Protein AF-A0A654U7S0-F1 (afdb_monomer_lite)

Secondary structure (DSSP, 8-state):
-B--S-HHHHHHHHHHHHGGGGG-HHHHHHHHHTT--TTTTSTT--HHHHHHH--BSSHHHHHHHHHHHHHTT-S-------S-GGGHHHHHHHHHTTTT--

pLDDT: mean 96.37, std 3.31, range [69.75, 98.5]

Foldseek 3Di:
DEEDADLVVQLVLLLVVCVVVLVPPVSLVVVVVVPDDPVQSHPSHDSVVSVVPGQYYFLLSSLVVQVVVVVVPDPDDDDDYRDPPVCVVVVVVRNCVNVVND

Structure (mmCIF, N/CA/C/O backbone):
data_AF-A0A654U7S0-F1
#
_entry.id   AF-A0A654U7S0-F1
#
loop_
_atom_site.group_PDB
_atom_site.id
_atom_site.type_symbol
_atom_site.label_atom_id
_atom_site.label_alt_id
_atom_site.label_comp_id
_atom_site.label_asym_id
_atom_site.label_entity_id
_atom_site.label_seq_id
_atom_site.pdbx_PDB_ins_code
_atom_site.Cartn_x
_atom_site.Cartn_y
_atom_site.Cartn_z
_atom_site.occupancy
_atom_site.B_iso_or_equiv
_atom_site.auth_seq_id
_atom_site.auth_comp_id
_atom_site.auth_asym_id
_atom_site.auth_atom_id
_atom_site.pdbx_PDB_model_num
ATOM 1 N N . MET A 1 1 ? -0.016 0.929 3.794 1.00 95.56 1 MET A N 1
ATOM 2 C CA . MET A 1 1 ? -1.247 1.626 3.385 1.00 95.56 1 MET A CA 1
ATOM 3 C C . MET A 1 1 ? -1.034 3.131 3.377 1.00 95.56 1 MET A C 1
ATOM 5 O O . MET A 1 1 ? -0.207 3.599 4.152 1.00 95.56 1 MET A O 1
ATOM 9 N N . VAL A 1 2 ? -1.787 3.866 2.553 1.00 97.44 2 VAL A N 1
ATOM 10 C CA . VAL A 1 2 ? -1.837 5.341 2.534 1.00 97.44 2 VAL A CA 1
ATOM 11 C C . VAL A 1 2 ? -3.303 5.781 2.597 1.00 97.44 2 VAL A C 1
ATOM 13 O O . VAL A 1 2 ? -4.079 5.441 1.706 1.00 97.44 2 VAL A O 1
ATOM 16 N N . LEU A 1 3 ? -3.702 6.534 3.625 1.00 96.81 3 LEU A N 1
ATOM 17 C CA . LEU A 1 3 ? -5.089 6.990 3.771 1.00 96.81 3 LEU A CA 1
ATOM 18 C C . LEU A 1 3 ? -5.346 8.231 2.901 1.00 96.81 3 LEU A C 1
ATOM 20 O O . LEU A 1 3 ? -5.241 9.369 3.348 1.00 96.81 3 LEU A O 1
ATOM 24 N N . THR A 1 4 ? -5.622 8.008 1.619 1.00 96.94 4 THR A N 1
ATOM 25 C CA . THR A 1 4 ? -5.934 9.064 0.651 1.00 96.94 4 THR A CA 1
ATOM 26 C C . THR A 1 4 ? -6.698 8.499 -0.542 1.00 96.94 4 THR A C 1
ATOM 28 O O . THR A 1 4 ? -6.415 7.392 -0.993 1.00 96.94 4 THR A O 1
ATOM 31 N N . THR A 1 5 ? -7.652 9.261 -1.077 1.00 97.81 5 THR A N 1
ATOM 32 C CA . THR A 1 5 ? -8.357 8.937 -2.329 1.00 97.81 5 THR A CA 1
ATOM 33 C C . THR A 1 5 ? -7.647 9.481 -3.574 1.00 97.81 5 THR A C 1
ATOM 35 O O . THR A 1 5 ? -8.039 9.153 -4.691 1.00 97.81 5 THR A O 1
ATOM 38 N N . ASP A 1 6 ? -6.586 10.276 -3.402 1.00 98.12 6 ASP A N 1
ATOM 39 C CA . ASP A 1 6 ? -5.736 10.754 -4.492 1.00 98.12 6 ASP A CA 1
ATOM 40 C C . ASP A 1 6 ? -4.705 9.676 -4.866 1.00 98.12 6 ASP A C 1
ATOM 42 O O . ASP A 1 6 ? -3.718 9.447 -4.160 1.00 98.12 6 ASP A O 1
ATOM 46 N N . SER A 1 7 ? -4.934 9.014 -6.002 1.00 98.00 7 SER A N 1
ATOM 47 C CA . SER A 1 7 ? -4.045 7.964 -6.512 1.00 98.00 7 SER A CA 1
ATOM 48 C C . SER A 1 7 ? -2.640 8.476 -6.840 1.00 98.00 7 SER A C 1
ATOM 50 O O . SER A 1 7 ? -1.665 7.760 -6.608 1.00 98.00 7 SER A O 1
ATOM 52 N N . ALA A 1 8 ? -2.489 9.714 -7.319 1.00 98.25 8 ALA A N 1
ATOM 53 C CA . ALA A 1 8 ? -1.180 10.280 -7.632 1.00 98.25 8 ALA A CA 1
ATOM 54 C C . ALA A 1 8 ? -0.369 10.507 -6.350 1.00 98.25 8 ALA A C 1
ATOM 56 O O . ALA A 1 8 ? 0.811 10.137 -6.279 1.00 98.25 8 ALA A O 1
ATOM 57 N N . ARG A 1 9 ? -1.013 11.031 -5.300 1.00 97.88 9 ARG A N 1
ATOM 58 C CA . ARG A 1 9 ? -0.404 11.151 -3.969 1.00 97.88 9 ARG A CA 1
ATOM 59 C C . ARG A 1 9 ? -0.044 9.784 -3.392 1.00 97.88 9 ARG A C 1
ATOM 61 O O . ARG A 1 9 ? 1.093 9.596 -2.958 1.00 97.88 9 ARG A O 1
ATOM 68 N N . ALA A 1 10 ? -0.969 8.824 -3.417 1.00 98.12 10 ALA A N 1
ATOM 69 C CA . ALA A 1 10 ? -0.730 7.479 -2.898 1.00 98.12 10 ALA A CA 1
ATOM 70 C C . ALA A 1 10 ? 0.459 6.804 -3.585 1.00 98.12 10 ALA A C 1
ATOM 72 O O . ALA A 1 10 ? 1.333 6.252 -2.917 1.00 98.12 10 ALA A O 1
ATOM 73 N N . ARG A 1 11 ? 0.536 6.903 -4.915 1.00 98.38 11 ARG A N 1
ATOM 74 C CA . ARG A 1 11 ? 1.633 6.326 -5.690 1.00 98.38 11 ARG A CA 1
ATOM 75 C C . ARG A 1 11 ? 2.960 7.034 -5.443 1.00 98.38 11 ARG A C 1
ATOM 77 O O . ARG A 1 11 ? 3.997 6.379 -5.446 1.00 98.38 11 ARG A O 1
ATOM 84 N N . THR A 1 12 ? 2.947 8.342 -5.197 1.00 98.12 12 THR A N 1
ATOM 85 C CA . THR A 1 12 ? 4.156 9.096 -4.829 1.00 98.12 12 THR A CA 1
ATOM 86 C C . THR A 1 12 ? 4.727 8.591 -3.503 1.00 98.12 12 THR A C 1
ATOM 88 O O . THR A 1 12 ? 5.892 8.199 -3.450 1.00 98.12 12 THR A O 1
ATOM 91 N N . VAL A 1 13 ? 3.891 8.500 -2.463 1.00 97.81 13 VAL A N 1
ATOM 92 C CA . VAL A 1 13 ? 4.276 7.956 -1.146 1.00 97.81 13 VAL A CA 1
ATOM 93 C C . VAL A 1 13 ? 4.697 6.487 -1.257 1.00 97.81 13 VAL A C 1
ATOM 95 O O . VAL A 1 13 ? 5.720 6.078 -0.711 1.00 97.81 13 VAL A O 1
ATOM 98 N N . GLY A 1 14 ? 3.943 5.691 -2.017 1.00 97.56 14 GLY A N 1
ATOM 99 C CA . GLY A 1 14 ? 4.247 4.287 -2.271 1.00 97.56 14 GLY A CA 1
ATOM 100 C C . GLY A 1 14 ? 5.618 4.092 -2.916 1.00 97.56 14 GLY A C 1
ATOM 101 O O . GLY A 1 14 ? 6.395 3.264 -2.455 1.00 97.56 14 GLY A O 1
ATOM 102 N N . ARG A 1 15 ? 5.968 4.890 -3.931 1.00 97.69 15 ARG A N 1
ATOM 103 C CA . ARG A 1 15 ? 7.291 4.827 -4.571 1.00 97.69 15 ARG A CA 1
ATOM 104 C C . ARG A 1 15 ? 8.423 5.222 -3.640 1.00 97.69 15 ARG A C 1
ATOM 106 O O . ARG A 1 15 ? 9.459 4.569 -3.672 1.00 97.69 15 ARG A O 1
ATOM 113 N N . GLN A 1 16 ? 8.226 6.238 -2.802 1.00 96.94 16 GLN A N 1
ATOM 114 C CA . GLN A 1 16 ? 9.217 6.613 -1.790 1.00 96.94 16 GLN A CA 1
ATOM 115 C C . GLN A 1 16 ? 9.486 5.449 -0.829 1.00 96.94 16 GLN A C 1
ATOM 117 O O . GLN A 1 16 ? 10.642 5.116 -0.582 1.00 96.94 16 GLN A O 1
ATOM 122 N N . ALA A 1 17 ? 8.434 4.773 -0.357 1.00 96.06 17 ALA A N 1
ATOM 123 C CA . ALA A 1 17 ? 8.573 3.590 0.489 1.00 96.06 17 ALA A CA 1
ATOM 124 C C . ALA A 1 17 ? 9.217 2.403 -0.253 1.00 96.06 17 ALA A C 1
ATOM 126 O O . ALA A 1 17 ? 9.985 1.642 0.336 1.00 96.06 17 ALA A O 1
ATOM 127 N N . LEU A 1 18 ? 8.924 2.242 -1.548 1.00 96.94 18 LEU A N 1
ATOM 128 C CA . LEU A 1 18 ? 9.451 1.148 -2.363 1.00 96.94 18 LEU A CA 1
ATO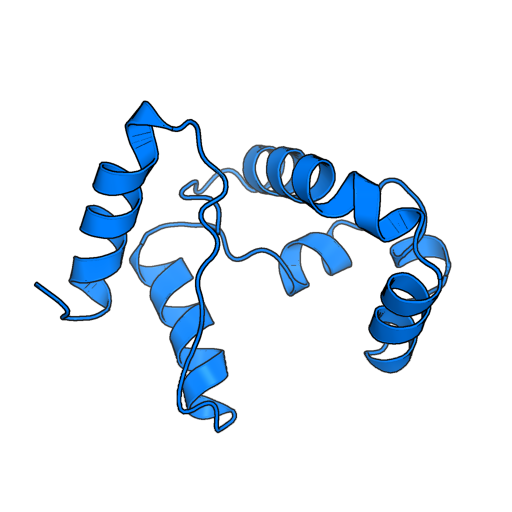M 129 C C . LEU A 1 18 ? 10.898 1.364 -2.839 1.00 96.94 18 LEU A C 1
ATOM 131 O O . LEU A 1 18 ? 11.551 0.401 -3.245 1.00 96.94 18 LEU A O 1
ATOM 135 N N . ASP A 1 19 ? 11.413 2.594 -2.772 1.00 96.62 19 ASP A N 1
ATOM 136 C CA . ASP A 1 19 ? 12.660 3.006 -3.421 1.00 96.62 19 ASP A CA 1
ATOM 137 C C . ASP A 1 19 ? 13.855 2.103 -3.073 1.00 96.62 19 ASP A C 1
ATOM 139 O O . ASP A 1 19 ? 14.574 1.620 -3.958 1.00 96.62 19 ASP A O 1
ATOM 143 N N . MET A 1 20 ? 14.030 1.794 -1.784 1.00 95.69 20 MET A N 1
ATOM 144 C CA . MET A 1 20 ? 15.116 0.925 -1.318 1.00 95.69 20 MET A CA 1
ATOM 145 C C . MET A 1 20 ? 15.045 -0.484 -1.921 1.00 95.69 20 MET A C 1
ATOM 147 O O . MET A 1 20 ? 16.077 -1.067 -2.260 1.00 95.69 20 MET A O 1
ATOM 151 N N . TYR A 1 21 ? 13.840 -1.024 -2.114 1.00 96.56 21 TYR A N 1
ATOM 152 C CA . TYR A 1 21 ? 13.632 -2.392 -2.583 1.00 96.56 21 TYR A CA 1
ATOM 153 C C . TYR A 1 21 ? 13.967 -2.548 -4.062 1.00 96.56 21 TYR A C 1
ATOM 155 O O . TYR A 1 21 ? 14.400 -3.624 -4.477 1.00 96.56 21 TYR A O 1
ATOM 163 N N . PHE A 1 22 ? 13.875 -1.476 -4.854 1.00 96.06 22 PHE A N 1
ATOM 164 C CA . PHE A 1 22 ? 14.310 -1.517 -6.248 1.00 96.06 22 PHE A CA 1
ATOM 165 C C . PHE A 1 22 ? 15.811 -1.779 -6.396 1.00 96.06 22 PHE A C 1
ATOM 167 O O . PHE A 1 22 ? 16.226 -2.279 -7.438 1.00 96.06 22 PHE A O 1
ATOM 174 N N . ASN A 1 23 ? 16.633 -1.544 -5.368 1.00 94.12 23 ASN A N 1
ATOM 175 C CA . ASN A 1 23 ? 18.054 -1.913 -5.400 1.00 94.12 23 ASN A CA 1
ATOM 176 C C . ASN A 1 23 ? 18.287 -3.397 -5.077 1.00 94.12 23 ASN A C 1
ATOM 178 O O . ASN A 1 23 ? 19.325 -3.956 -5.432 1.00 94.12 23 ASN A O 1
ATOM 182 N N . LEU A 1 24 ? 17.305 -4.078 -4.486 1.00 97.31 24 LEU A N 1
ATOM 183 C CA . LEU A 1 24 ? 17.440 -5.434 -3.971 1.00 97.31 24 LEU A CA 1
ATOM 184 C C . LEU A 1 24 ? 17.013 -6.477 -5.014 1.00 97.31 24 LEU A C 1
ATOM 186 O O . LEU A 1 24 ? 15.839 -6.602 -5.369 1.00 97.31 24 LEU A O 1
ATOM 190 N N . ALA A 1 25 ? 17.976 -7.267 -5.499 1.00 96.81 25 ALA A N 1
ATOM 191 C CA . ALA A 1 25 ? 17.726 -8.275 -6.533 1.00 96.81 25 ALA A CA 1
ATOM 192 C C . ALA A 1 25 ? 16.685 -9.325 -6.103 1.00 96.81 25 ALA A C 1
ATOM 194 O O . ALA A 1 25 ? 15.875 -9.755 -6.923 1.00 96.81 25 ALA A O 1
ATOM 195 N N . ASN A 1 26 ? 16.649 -9.700 -4.820 1.00 97.81 26 ASN A N 1
ATOM 196 C CA . ASN A 1 26 ? 15.655 -10.628 -4.278 1.00 97.81 26 ASN A CA 1
ATOM 197 C C . ASN A 1 26 ? 14.221 -10.076 -4.369 1.00 97.81 26 ASN A C 1
ATOM 199 O O . ASN A 1 26 ? 13.320 -10.838 -4.716 1.00 97.81 26 ASN A O 1
ATOM 203 N N . TYR A 1 27 ? 14.008 -8.775 -4.139 1.00 97.94 27 TYR A N 1
ATOM 204 C CA . TYR A 1 27 ? 12.688 -8.145 -4.272 1.00 97.94 27 TYR A CA 1
ATOM 205 C C . TYR A 1 27 ? 12.255 -8.037 -5.733 1.00 97.94 27 TYR A C 1
ATOM 207 O O . TYR A 1 27 ? 11.169 -8.503 -6.080 1.00 97.94 27 TYR A O 1
ATOM 215 N N . ARG A 1 28 ? 13.132 -7.538 -6.616 1.00 97.69 28 ARG A N 1
ATOM 216 C CA . ARG A 1 28 ? 12.834 -7.467 -8.058 1.00 97.69 28 ARG A CA 1
ATOM 217 C C . ARG A 1 28 ? 12.511 -8.843 -8.638 1.00 97.69 28 ARG A C 1
ATOM 219 O O . ARG A 1 28 ? 11.534 -8.998 -9.362 1.00 97.69 28 ARG A O 1
ATOM 226 N N . ASN A 1 29 ? 13.289 -9.865 -8.280 1.00 98.19 29 ASN A N 1
ATOM 227 C CA . ASN A 1 29 ? 13.033 -11.236 -8.723 1.00 98.19 29 ASN A CA 1
ATOM 228 C C . ASN A 1 29 ? 11.749 -11.819 -8.114 1.00 98.19 29 ASN A C 1
ATOM 230 O O . ASN A 1 29 ? 11.109 -12.652 -8.750 1.00 98.19 29 ASN A O 1
ATOM 234 N N . ASN A 1 30 ? 11.353 -11.403 -6.906 1.00 98.00 30 ASN A N 1
ATOM 235 C CA . ASN A 1 30 ? 10.073 -11.796 -6.319 1.00 98.00 30 ASN A CA 1
ATOM 236 C C . ASN A 1 30 ? 8.885 -11.223 -7.089 1.00 98.00 30 ASN A C 1
ATOM 238 O O . ASN A 1 30 ? 7.995 -11.980 -7.456 1.00 98.00 30 ASN A O 1
ATOM 242 N N . TRP A 1 31 ? 8.897 -9.931 -7.408 1.00 98.12 31 TRP A N 1
ATOM 243 C CA . TRP A 1 31 ? 7.839 -9.329 -8.219 1.00 98.12 31 TRP A CA 1
ATOM 244 C C . TRP A 1 31 ? 7.779 -9.935 -9.625 1.00 98.12 31 TRP A C 1
ATOM 246 O O . TRP A 1 31 ? 6.697 -10.249 -10.108 1.00 98.12 31 TRP A O 1
ATOM 256 N N . LYS A 1 32 ? 8.918 -10.243 -10.249 1.00 98.19 32 LYS A N 1
ATOM 257 C CA . LYS A 1 32 ? 8.918 -10.955 -11.538 1.00 98.19 32 LYS A CA 1
ATOM 258 C C . LYS A 1 32 ? 8.234 -12.320 -11.481 1.00 98.19 32 LYS A C 1
ATOM 260 O O . 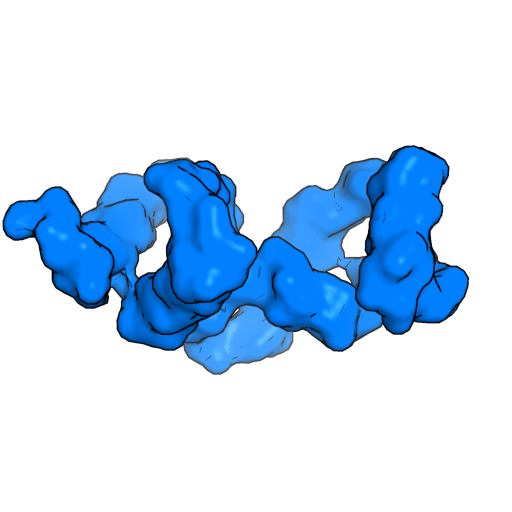LYS A 1 32 ? 7.441 -12.646 -12.358 1.00 98.19 32 LYS A O 1
ATOM 265 N N . ARG A 1 33 ? 8.459 -13.091 -10.410 1.00 98.19 33 ARG A N 1
ATOM 266 C CA . ARG A 1 33 ? 7.745 -14.362 -10.170 1.00 98.19 33 ARG A CA 1
ATOM 267 C C . ARG A 1 33 ? 6.233 -14.178 -9.985 1.00 98.19 33 ARG A C 1
ATOM 269 O O . ARG A 1 33 ? 5.488 -15.113 -10.244 1.00 98.19 33 ARG A O 1
ATOM 276 N N . LEU A 1 34 ? 5.793 -12.990 -9.571 1.00 97.19 34 LEU A N 1
ATOM 277 C CA . LEU A 1 34 ? 4.383 -12.606 -9.448 1.00 97.19 34 LEU A CA 1
ATOM 278 C C . LEU A 1 34 ? 3.804 -12.004 -10.745 1.00 97.19 34 LEU A C 1
ATOM 280 O O . LEU A 1 34 ? 2.670 -11.531 -10.740 1.00 97.19 34 LEU A O 1
ATOM 284 N N . GLY A 1 35 ? 4.554 -12.021 -11.855 1.00 98.12 35 GLY A N 1
ATOM 285 C CA . GLY A 1 35 ? 4.069 -11.598 -13.172 1.00 98.12 35 GLY A CA 1
ATOM 286 C C . GLY A 1 35 ? 4.289 -10.119 -13.506 1.00 98.12 35 GLY A C 1
ATOM 287 O O . GLY A 1 35 ? 3.557 -9.569 -14.329 1.00 98.12 35 GLY A O 1
ATOM 288 N N . PHE A 1 36 ? 5.257 -9.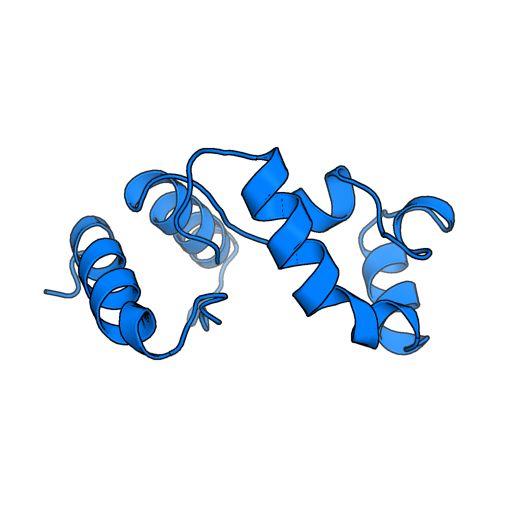451 -12.874 1.00 98.50 36 PHE A N 1
ATOM 289 C CA . PHE A 1 36 ? 5.712 -8.115 -13.286 1.00 98.50 36 PHE A CA 1
ATOM 290 C C . PHE A 1 36 ? 6.872 -8.201 -14.283 1.00 98.50 36 PHE A C 1
ATOM 292 O O . PHE A 1 36 ? 7.712 -9.096 -14.180 1.00 98.50 36 PHE A O 1
ATOM 299 N N . THR A 1 37 ? 6.929 -7.283 -15.248 1.00 98.38 37 THR A N 1
ATOM 300 C CA . THR A 1 37 ? 8.031 -7.216 -16.223 1.00 98.38 37 THR A CA 1
ATOM 301 C C . THR A 1 37 ? 9.274 -6.546 -15.630 1.00 98.38 37 THR A C 1
ATOM 303 O O . THR A 1 37 ? 9.210 -5.920 -14.569 1.00 98.38 37 THR A O 1
ATOM 306 N N . ASP A 1 38 ? 10.420 -6.651 -16.314 1.00 97.44 38 ASP A N 1
ATOM 307 C CA . ASP A 1 38 ? 11.651 -5.957 -15.906 1.00 97.44 38 ASP A CA 1
ATOM 308 C C . ASP A 1 38 ? 11.472 -4.429 -15.837 1.00 97.44 38 ASP A C 1
ATOM 310 O O . ASP A 1 38 ? 11.968 -3.798 -14.900 1.00 97.44 38 ASP A O 1
ATOM 314 N N . ASP A 1 39 ? 10.710 -3.844 -16.764 1.00 97.62 39 ASP A N 1
ATOM 315 C CA . ASP A 1 39 ? 10.427 -2.404 -16.778 1.00 97.62 39 ASP A CA 1
ATOM 316 C C . ASP A 1 39 ? 9.568 -1.989 -15.579 1.00 97.62 39 ASP A C 1
ATOM 318 O O . ASP A 1 39 ? 9.795 -0.950 -14.961 1.00 97.62 39 ASP A O 1
ATOM 322 N N . GLU A 1 40 ? 8.607 -2.828 -15.190 1.00 97.81 40 GLU A N 1
ATOM 323 C CA . GLU A 1 40 ? 7.693 -2.524 -14.091 1.00 97.81 40 GLU A CA 1
ATOM 324 C C . GLU A 1 40 ? 8.359 -2.557 -12.714 1.00 97.81 40 GLU A C 1
ATOM 326 O O . GLU A 1 40 ? 7.890 -1.865 -11.806 1.00 97.81 40 GLU A O 1
ATOM 331 N N . VAL A 1 41 ? 9.426 -3.350 -12.565 1.00 97.75 41 VAL A N 1
ATOM 332 C CA . VAL A 1 41 ? 10.195 -3.516 -11.318 1.00 97.75 41 VAL A CA 1
ATOM 333 C C . VAL A 1 41 ? 11.482 -2.687 -11.287 1.00 97.75 41 VAL A C 1
ATOM 335 O O . VAL A 1 41 ? 12.251 -2.782 -10.325 1.00 97.75 41 VAL A O 1
ATOM 338 N N . SER A 1 42 ? 11.744 -1.904 -12.332 1.00 95.69 42 SER A N 1
ATOM 339 C CA . SER A 1 42 ? 12.868 -0.969 -12.404 1.00 95.69 42 SER A CA 1
ATOM 340 C C . SER A 1 42 ? 12.452 0.403 -11.881 1.00 95.69 42 SER A C 1
ATOM 342 O O . SER A 1 42 ? 11.298 0.797 -12.031 1.00 95.69 42 SER A O 1
ATOM 344 N N . ARG A 1 43 ? 13.381 1.145 -11.256 1.00 95.69 43 ARG A N 1
ATOM 345 C CA . ARG A 1 43 ? 13.106 2.497 -10.731 1.00 95.69 43 ARG A CA 1
ATOM 346 C C . ARG A 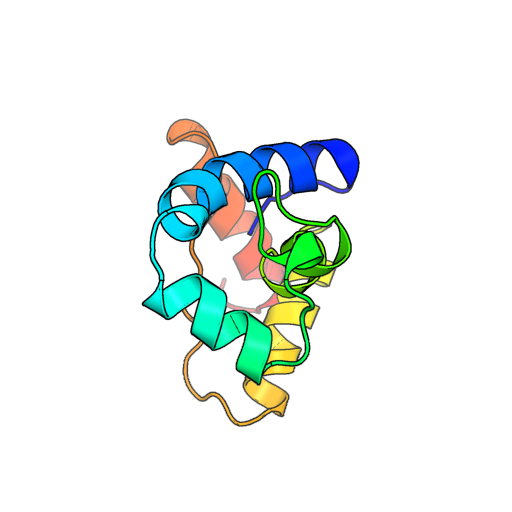1 43 ? 12.472 3.370 -11.830 1.00 95.69 43 ARG A C 1
ATOM 348 O O . ARG A 1 43 ? 13.000 3.382 -12.940 1.00 95.69 43 ARG A O 1
ATOM 355 N N . PRO A 1 44 ? 11.394 4.120 -11.534 1.00 95.31 44 PRO A N 1
ATOM 356 C CA . PRO A 1 44 ? 10.778 4.348 -10.217 1.00 95.31 44 PRO A CA 1
ATOM 357 C C . PRO A 1 44 ? 9.658 3.351 -9.840 1.00 95.31 44 PRO A C 1
ATOM 359 O O . PRO A 1 44 ? 8.933 3.582 -8.875 1.00 95.31 44 PRO A O 1
ATOM 362 N N . GLY A 1 45 ? 9.486 2.271 -10.600 1.00 96.56 45 GLY A N 1
ATOM 363 C CA . GLY A 1 45 ? 8.388 1.318 -10.479 1.00 96.56 45 GLY A CA 1
ATOM 364 C C . GLY A 1 45 ? 7.127 1.779 -11.213 1.00 96.56 45 GLY A C 1
ATOM 365 O O . GLY A 1 45 ? 6.745 2.957 -11.177 1.00 96.56 45 GLY A O 1
ATOM 366 N N . SER A 1 46 ? 6.457 0.836 -11.875 1.00 98.19 46 SER A N 1
ATOM 367 C CA . SER A 1 46 ? 5.194 1.105 -12.576 1.00 98.19 46 SER A CA 1
ATOM 368 C C . SER A 1 46 ? 4.051 1.438 -11.615 1.00 98.19 46 SER A C 1
ATOM 370 O O . SER A 1 46 ? 4.041 1.001 -10.464 1.00 98.19 46 SER A O 1
ATOM 372 N N . ASP A 1 47 ? 3.044 2.167 -12.105 1.00 98.38 47 ASP A N 1
ATOM 373 C CA . ASP A 1 47 ? 1.794 2.378 -11.362 1.00 98.38 47 ASP A CA 1
ATOM 374 C C . ASP A 1 47 ? 1.146 1.043 -10.970 1.00 98.38 47 ASP A C 1
ATOM 376 O O . ASP A 1 47 ? 0.729 0.881 -9.827 1.00 98.38 47 ASP A O 1
ATOM 380 N N . ARG A 1 48 ? 1.147 0.058 -11.881 1.00 98.12 48 ARG A N 1
ATOM 381 C CA . ARG A 1 48 ? 0.579 -1.273 -11.633 1.00 98.12 48 ARG A CA 1
ATOM 382 C C . ARG A 1 48 ? 1.257 -1.982 -10.464 1.00 98.12 48 ARG A C 1
ATOM 384 O O . ARG A 1 48 ? 0.572 -2.598 -9.652 1.00 98.12 48 ARG A O 1
ATOM 391 N N . LEU A 1 49 ? 2.586 -1.906 -10.370 1.00 98.31 49 LEU A N 1
ATOM 392 C CA . LEU A 1 49 ? 3.321 -2.486 -9.247 1.00 98.31 49 LEU A CA 1
ATOM 393 C C . LEU A 1 49 ? 2.952 -1.791 -7.936 1.00 98.31 49 LEU A C 1
ATOM 395 O O . LEU A 1 49 ? 2.653 -2.468 -6.955 1.00 98.31 49 LEU A O 1
ATOM 399 N N . VAL A 1 50 ? 2.942 -0.456 -7.922 1.00 98.12 50 VAL A N 1
ATOM 400 C CA . VAL A 1 50 ? 2.617 0.319 -6.717 1.00 98.12 50 VAL A CA 1
ATOM 401 C C . VAL A 1 50 ? 1.186 0.034 -6.256 1.00 98.12 50 VAL A C 1
ATOM 403 O O . VAL A 1 50 ? 0.984 -0.276 -5.087 1.00 98.12 50 VAL A O 1
ATOM 406 N N . ASP A 1 51 ? 0.212 0.040 -7.168 1.00 97.88 51 ASP A N 1
ATOM 407 C CA . ASP A 1 51 ? -1.195 -0.263 -6.871 1.00 97.88 51 ASP A CA 1
ATOM 408 C C . ASP A 1 51 ? -1.403 -1.712 -6.390 1.00 97.88 51 ASP A C 1
ATOM 410 O O . ASP A 1 51 ? -2.366 -2.007 -5.677 1.00 97.88 51 ASP A O 1
ATOM 414 N N . ALA A 1 52 ? -0.516 -2.638 -6.766 1.00 97.00 52 ALA A N 1
ATOM 415 C CA . ALA A 1 52 ? -0.579 -4.025 -6.316 1.00 97.00 52 ALA A CA 1
ATOM 416 C C . ALA A 1 52 ? -0.038 -4.222 -4.894 1.00 97.00 52 ALA A C 1
ATOM 418 O O . ALA A 1 52 ? -0.523 -5.100 -4.184 1.00 97.00 52 ALA A O 1
ATOM 419 N N . VAL A 1 53 ? 0.959 -3.434 -4.474 1.00 95.69 53 VAL A N 1
ATOM 420 C CA . VAL A 1 53 ? 1.647 -3.625 -3.181 1.00 95.69 53 VAL A CA 1
ATOM 421 C C . VAL A 1 53 ? 1.315 -2.554 -2.140 1.00 95.69 53 VAL A C 1
ATOM 423 O O . VAL A 1 53 ? 1.646 -2.713 -0.967 1.00 95.69 53 VAL A O 1
ATOM 426 N N . VAL A 1 54 ? 0.647 -1.468 -2.536 1.00 97.50 54 VAL A N 1
ATOM 427 C CA . VAL A 1 54 ? 0.230 -0.379 -1.648 1.00 97.50 54 VAL A CA 1
ATOM 428 C C . VAL A 1 54 ? -1.288 -0.246 -1.677 1.00 97.50 54 VAL A C 1
ATOM 430 O O . VAL A 1 54 ? -1.869 0.232 -2.645 1.00 97.50 54 VAL A O 1
ATOM 433 N N . ALA A 1 55 ? -1.942 -0.608 -0.573 1.00 97.81 55 ALA A N 1
ATOM 434 C CA . ALA A 1 55 ? -3.348 -0.275 -0.365 1.00 97.81 55 ALA A CA 1
ATOM 435 C C . ALA A 1 55 ? -3.506 1.229 -0.073 1.00 97.81 55 ALA A C 1
ATOM 437 O O . ALA A 1 55 ? -2.835 1.765 0.816 1.00 97.81 55 ALA A O 1
ATOM 438 N N . TYR A 1 56 ? -4.406 1.898 -0.788 1.00 98.06 56 TYR A N 1
ATOM 439 C CA . TYR A 1 56 ? -4.794 3.286 -0.544 1.00 98.06 56 TYR A CA 1
ATOM 440 C C . TYR A 1 56 ? -6.277 3.494 -0.844 1.00 98.06 56 TYR A C 1
ATOM 442 O O . TYR A 1 56 ? -6.907 2.674 -1.511 1.00 98.06 56 TYR A O 1
ATOM 450 N N . GLY A 1 57 ? -6.834 4.583 -0.329 1.00 98.00 57 GLY A N 1
ATOM 451 C CA . GLY A 1 57 ? -8.235 4.948 -0.499 1.00 98.00 57 GLY A CA 1
ATOM 452 C C . GLY A 1 57 ? -8.858 5.444 0.799 1.00 98.00 57 GLY A C 1
ATOM 453 O O . GLY A 1 57 ? -8.176 5.900 1.717 1.00 98.00 57 GLY A O 1
ATOM 454 N N . THR A 1 58 ? -10.181 5.328 0.864 1.00 98.31 58 THR A N 1
ATOM 455 C CA . THR A 1 58 ? -10.966 5.445 2.101 1.00 98.31 58 THR A CA 1
ATOM 456 C C . THR A 1 58 ? -10.649 4.297 3.072 1.00 98.31 58 THR A C 1
ATOM 458 O O . THR A 1 58 ? -10.216 3.240 2.601 1.00 98.31 58 THR A O 1
ATOM 461 N N . PRO A 1 59 ? -10.965 4.422 4.376 1.00 97.88 59 PRO A N 1
ATOM 462 C CA . PRO A 1 59 ? -10.843 3.315 5.326 1.00 97.88 59 PRO A CA 1
ATOM 463 C C . PRO A 1 59 ? -11.521 2.021 4.851 1.00 97.88 59 PRO A C 1
ATOM 465 O O . PRO A 1 59 ? -10.902 0.963 4.914 1.00 97.88 59 PRO A O 1
ATOM 468 N N . ASP A 1 60 ? -12.739 2.101 4.299 1.00 98.31 60 ASP A N 1
ATOM 469 C CA . ASP A 1 60 ? -13.480 0.934 3.795 1.00 98.31 60 ASP A CA 1
ATOM 470 C C . ASP A 1 60 ? -12.771 0.238 2.629 1.00 98.31 60 ASP A C 1
ATOM 472 O O . ASP A 1 60 ? -12.635 -0.982 2.616 1.00 98.31 60 ASP A O 1
ATOM 476 N N . ALA A 1 61 ? -12.270 1.011 1.662 1.00 98.12 61 ALA A N 1
ATOM 477 C CA . ALA A 1 61 ? -11.502 0.479 0.536 1.00 98.12 61 ALA A CA 1
ATOM 478 C C . ALA A 1 61 ? -10.227 -0.242 1.002 1.00 98.12 61 ALA A C 1
ATOM 480 O O . ALA A 1 61 ? -9.915 -1.328 0.516 1.00 98.12 61 ALA A O 1
ATOM 481 N N . ILE A 1 62 ? -9.504 0.327 1.972 1.00 98.06 62 ILE A N 1
ATOM 482 C CA . ILE A 1 62 ? -8.313 -0.314 2.537 1.00 98.06 62 ILE A CA 1
ATOM 483 C C . ILE A 1 62 ? -8.709 -1.584 3.300 1.00 98.06 62 ILE A C 1
ATOM 485 O O . ILE A 1 62 ? -8.097 -2.626 3.082 1.00 98.06 62 ILE A O 1
ATOM 489 N N . ALA A 1 63 ? -9.750 -1.534 4.135 1.00 98.00 63 ALA A N 1
ATOM 490 C CA . ALA A 1 63 ? -10.263 -2.700 4.849 1.00 98.00 63 ALA A CA 1
ATOM 491 C C . ALA A 1 63 ? -10.693 -3.824 3.891 1.00 98.00 63 ALA A C 1
ATOM 493 O O . ALA A 1 63 ? -10.384 -4.987 4.138 1.00 98.00 63 ALA A O 1
ATOM 494 N N . ALA A 1 64 ? -11.327 -3.491 2.763 1.00 98.00 64 ALA A N 1
ATOM 495 C CA . ALA A 1 64 ? -11.664 -4.456 1.720 1.00 98.00 64 ALA A CA 1
ATOM 496 C C . ALA A 1 64 ? -10.411 -5.148 1.159 1.00 98.00 64 ALA A C 1
ATOM 498 O O . ALA A 1 64 ? -10.383 -6.375 1.097 1.00 98.00 64 ALA A O 1
ATOM 499 N N . ARG A 1 65 ? -9.340 -4.401 0.855 1.00 97.38 65 ARG A N 1
ATOM 500 C CA . ARG A 1 65 ? -8.069 -4.994 0.394 1.00 97.38 65 ARG A CA 1
ATOM 501 C C . ARG A 1 65 ? -7.393 -5.871 1.445 1.00 97.38 65 ARG A C 1
ATOM 503 O O . ARG A 1 65 ? -6.794 -6.886 1.113 1.00 97.38 65 ARG A O 1
ATOM 510 N N . LEU A 1 66 ? -7.492 -5.515 2.724 1.00 96.75 66 LEU A N 1
ATOM 511 C CA . LEU A 1 66 ? -6.998 -6.375 3.804 1.00 96.75 66 LEU A CA 1
ATOM 512 C C . LEU A 1 66 ? -7.812 -7.673 3.891 1.00 96.75 66 LEU A C 1
ATOM 514 O O . LEU A 1 66 ? -7.240 -8.750 4.040 1.00 96.75 66 LEU A O 1
ATOM 518 N N . ASN A 1 67 ? -9.131 -7.588 3.715 1.00 96.69 67 ASN A N 1
ATOM 519 C CA . ASN A 1 67 ? -10.004 -8.757 3.666 1.00 96.69 67 ASN A CA 1
ATOM 520 C C . ASN A 1 67 ? -9.738 -9.645 2.441 1.00 96.69 67 ASN A C 1
ATOM 522 O O . ASN A 1 67 ? -9.888 -10.856 2.555 1.00 96.69 67 ASN A O 1
ATOM 526 N N . GLU A 1 68 ? -9.290 -9.101 1.303 1.00 97.31 68 GLU A N 1
ATOM 527 C CA . GLU A 1 68 ? -8.837 -9.911 0.156 1.00 97.31 68 GLU A CA 1
ATOM 528 C C . GLU A 1 68 ? -7.708 -10.875 0.562 1.00 97.31 68 GLU A C 1
ATOM 530 O O . GLU A 1 68 ? -7.721 -12.037 0.158 1.00 97.31 68 GLU A O 1
ATOM 535 N N . HIS A 1 69 ? -6.769 -10.440 1.413 1.00 96.88 69 HIS A N 1
ATOM 536 C CA . HIS A 1 69 ? -5.715 -11.317 1.934 1.00 96.88 69 HIS A CA 1
ATOM 537 C C . HIS A 1 69 ? -6.267 -12.415 2.850 1.00 96.88 69 HIS A C 1
ATOM 539 O O . HIS A 1 69 ? -5.847 -13.567 2.735 1.00 96.88 69 HIS A O 1
ATOM 545 N N . LEU A 1 70 ? -7.224 -12.085 3.725 1.00 96.19 70 LEU A N 1
ATOM 546 C CA . LEU A 1 70 ? -7.880 -13.071 4.591 1.00 96.19 70 LEU A CA 1
ATOM 547 C C . LEU A 1 70 ? -8.664 -14.105 3.771 1.00 96.19 70 LEU A C 1
ATOM 549 O O . LEU A 1 70 ? -8.555 -15.305 4.007 1.00 96.19 70 LEU A O 1
ATOM 553 N N . LEU A 1 71 ? -9.401 -13.656 2.751 1.00 97.44 71 LEU A N 1
ATOM 554 C CA . LEU A 1 71 ? -10.126 -14.531 1.824 1.00 97.44 71 LEU A CA 1
ATOM 555 C C . LEU A 1 71 ? -9.183 -15.425 1.008 1.00 97.44 71 LEU A C 1
ATOM 557 O O . LEU A 1 71 ? -9.548 -16.550 0.674 1.00 97.44 71 LEU A O 1
ATOM 561 N N . ALA A 1 72 ? -7.965 -14.958 0.726 1.00 97.50 72 ALA A N 1
ATOM 562 C CA . ALA A 1 72 ? -6.910 -15.756 0.104 1.00 97.50 72 ALA A CA 1
ATOM 563 C C . ALA A 1 72 ? -6.243 -16.763 1.068 1.00 97.50 72 ALA A C 1
ATOM 565 O O . ALA A 1 72 ? -5.344 -17.494 0.653 1.00 97.50 72 ALA A O 1
ATOM 566 N N . GLY A 1 73 ? -6.682 -16.825 2.330 1.00 98.00 73 GLY A N 1
ATOM 567 C CA . GLY A 1 73 ? -6.240 -17.804 3.323 1.00 98.00 73 GLY A CA 1
ATOM 568 C C . GLY A 1 73 ? -5.239 -17.277 4.349 1.00 98.00 73 GLY A C 1
ATOM 569 O O . GLY A 1 73 ? -4.714 -18.076 5.121 1.00 98.00 73 GLY A O 1
ATOM 570 N N . ALA A 1 74 ? -4.957 -15.970 4.379 1.00 97.88 74 ALA A N 1
ATOM 571 C CA . ALA A 1 74 ? -4.183 -15.393 5.474 1.00 97.88 74 ALA A CA 1
ATOM 572 C C . ALA A 1 74 ? -4.980 -15.458 6.788 1.00 97.88 74 ALA A C 1
ATOM 574 O O . ALA A 1 74 ? -6.173 -15.167 6.819 1.00 97.88 74 ALA A O 1
ATOM 575 N N . ASP A 1 75 ? -4.303 -15.784 7.883 1.00 96.25 75 ASP A N 1
ATOM 576 C CA . ASP A 1 75 ? -4.830 -15.720 9.252 1.00 96.25 75 ASP A CA 1
ATOM 577 C C . ASP A 1 75 ? -4.336 -14.475 10.012 1.00 96.25 75 ASP A C 1
ATOM 579 O O . ASP A 1 75 ? -4.908 -14.088 11.031 1.00 96.25 75 ASP A O 1
ATOM 583 N N . HIS A 1 76 ? -3.305 -13.809 9.486 1.00 95.69 76 HIS A N 1
ATOM 584 C CA . HIS A 1 76 ? -2.754 -12.567 10.005 1.00 95.69 76 HIS A CA 1
ATOM 585 C C . HIS A 1 76 ? -2.275 -11.656 8.865 1.00 95.69 76 HIS A C 1
ATOM 587 O O . HIS A 1 76 ? -1.517 -12.075 7.989 1.00 95.69 76 HIS A O 1
ATOM 593 N N . VAL A 1 77 ? -2.688 -10.383 8.893 1.00 96.38 77 VAL A N 1
ATOM 594 C CA . VAL A 1 77 ? -2.323 -9.375 7.882 1.00 96.38 77 VAL A CA 1
ATOM 595 C C . VAL A 1 77 ? -1.636 -8.189 8.570 1.00 96.38 77 VAL A C 1
ATOM 597 O O . VAL A 1 77 ? -2.319 -7.349 9.158 1.00 96.38 77 VAL A O 1
ATOM 600 N N . PRO A 1 78 ? -0.292 -8.090 8.528 1.00 95.38 78 PRO A N 1
ATOM 601 C CA . PRO A 1 78 ? 0.422 -6.957 9.103 1.00 95.38 78 PRO A CA 1
ATOM 602 C C . PRO A 1 78 ? 0.244 -5.702 8.243 1.00 95.38 78 PRO A C 1
ATOM 604 O O . PRO A 1 78 ? 0.281 -5.758 7.013 1.00 95.38 78 PRO A O 1
ATOM 607 N N . ILE A 1 79 ? 0.096 -4.548 8.894 1.00 93.50 79 ILE A N 1
ATOM 608 C CA . ILE A 1 79 ? -0.162 -3.274 8.219 1.00 93.50 79 ILE A CA 1
ATOM 609 C C . ILE A 1 79 ? 0.967 -2.302 8.531 1.00 93.50 79 ILE A C 1
ATOM 611 O O . ILE A 1 79 ? 1.138 -1.869 9.667 1.00 93.50 79 ILE A O 1
ATOM 615 N N . GLN A 1 80 ? 1.705 -1.907 7.497 1.00 95.12 80 GLN A N 1
ATOM 616 C CA . GLN A 1 80 ? 2.615 -0.768 7.569 1.00 95.12 80 GLN A CA 1
ATOM 617 C C . GLN A 1 80 ? 1.866 0.495 7.141 1.00 95.12 80 GLN A C 1
ATOM 619 O O . GLN A 1 80 ? 1.399 0.578 6.002 1.00 95.12 80 GLN A O 1
ATOM 624 N N . VAL A 1 81 ? 1.735 1.483 8.024 1.00 96.12 81 VAL A N 1
ATOM 625 C CA . VAL A 1 81 ? 1.118 2.775 7.689 1.00 96.12 81 VAL A CA 1
ATOM 626 C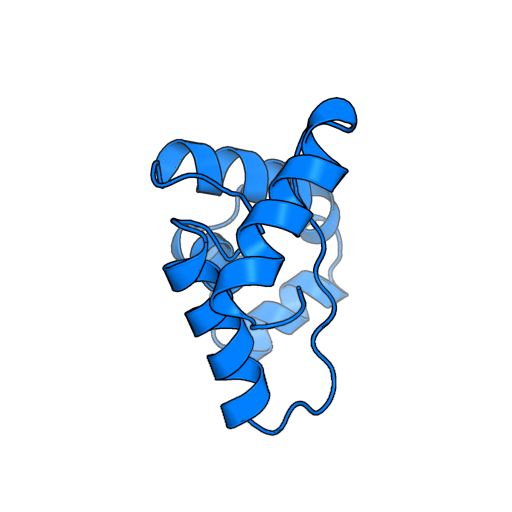 C . VAL A 1 81 ? 2.192 3.712 7.146 1.00 96.12 81 VAL A C 1
ATOM 628 O O . VAL A 1 81 ? 3.210 3.925 7.794 1.00 96.12 81 VAL A O 1
ATOM 631 N N . LEU A 1 82 ? 1.981 4.243 5.943 1.00 95.75 82 LEU A N 1
ATOM 632 C CA . LEU A 1 82 ? 2.894 5.183 5.297 1.00 95.75 82 LEU A CA 1
ATOM 633 C C . LEU A 1 82 ? 2.335 6.595 5.489 1.00 95.75 82 LEU A C 1
ATOM 635 O O . LEU A 1 82 ? 1.563 7.089 4.666 1.00 95.75 82 LEU A O 1
ATOM 639 N N . THR A 1 83 ? 2.661 7.193 6.628 1.00 93.19 83 THR A N 1
ATOM 640 C CA . THR A 1 83 ? 2.189 8.512 7.058 1.00 93.19 83 THR A CA 1
ATOM 641 C C . THR A 1 83 ? 3.257 9.189 7.913 1.00 93.19 83 THR A C 1
ATOM 643 O O . THR A 1 83 ? 4.203 8.533 8.340 1.00 93.19 83 THR A O 1
ATOM 646 N N . GLU A 1 84 ? 3.105 10.487 8.159 1.00 88.38 84 GLU A N 1
ATOM 647 C CA . GLU A 1 84 ? 3.880 11.205 9.176 1.00 88.38 84 GLU A CA 1
ATOM 648 C C . GLU A 1 84 ? 3.529 10.692 10.585 1.00 88.38 84 GLU A C 1
ATOM 650 O O . GLU A 1 84 ? 2.395 10.264 10.827 1.00 88.38 84 GLU A O 1
ATOM 655 N N . ASP A 1 85 ? 4.500 10.711 11.503 1.00 86.81 85 ASP A N 1
ATOM 656 C CA . ASP A 1 85 ? 4.395 10.073 12.826 1.00 86.81 85 ASP A CA 1
ATOM 657 C C . ASP A 1 85 ? 3.204 10.581 13.657 1.00 86.81 85 ASP A C 1
ATOM 659 O O . ASP A 1 85 ? 2.544 9.809 14.356 1.00 86.81 85 ASP A O 1
ATOM 663 N N . ASP A 1 86 ? 2.884 11.869 13.542 1.00 91.94 86 ASP A N 1
ATOM 664 C CA . ASP A 1 86 ? 1.767 12.532 14.223 1.00 91.94 86 ASP A CA 1
ATOM 665 C C . ASP A 1 86 ? 0.384 12.021 13.777 1.00 91.94 86 ASP A C 1
ATOM 667 O O . ASP A 1 86 ? -0.597 12.120 14.515 1.00 91.94 86 ASP A O 1
ATOM 671 N N . ASN A 1 87 ? 0.309 11.409 12.597 1.00 93.38 87 ASN A N 1
ATOM 672 C CA . ASN A 1 87 ? -0.920 10.919 11.988 1.00 93.38 87 ASN A CA 1
ATOM 673 C C . ASN A 1 87 ? -1.122 9.403 12.152 1.00 93.38 87 ASN A C 1
ATOM 675 O O . ASN A 1 87 ? -2.192 8.890 11.811 1.00 93.38 87 ASN A O 1
ATOM 679 N N . LEU A 1 88 ? -0.140 8.673 12.694 1.00 94.06 88 LEU A N 1
ATOM 680 C CA . LEU A 1 88 ? -0.172 7.208 12.785 1.00 94.06 88 LEU A CA 1
ATOM 681 C C . LEU A 1 88 ? -1.391 6.685 13.559 1.00 94.06 88 LEU A C 1
ATOM 683 O O . LEU A 1 88 ? -2.142 5.849 13.052 1.00 94.06 88 LEU A O 1
ATOM 687 N N . VAL A 1 89 ? -1.602 7.182 14.782 1.00 95.12 89 VAL A N 1
ATOM 688 C CA . VAL A 1 89 ? -2.698 6.724 15.655 1.00 95.12 89 VAL A CA 1
ATOM 689 C C . VAL A 1 89 ? -4.057 7.077 15.055 1.00 95.12 89 VAL A C 1
ATOM 691 O O . VAL A 1 89 ? -4.971 6.254 15.079 1.00 95.12 89 VAL A O 1
ATOM 694 N N . SER A 1 90 ? -4.181 8.268 14.465 1.00 95.31 90 SER A N 1
ATOM 695 C CA . SER A 1 90 ? -5.405 8.702 13.786 1.00 95.31 90 SER A CA 1
ATOM 696 C C . SER A 1 90 ? -5.736 7.787 12.601 1.00 95.31 90 SER A C 1
ATOM 698 O O . SER A 1 90 ? -6.842 7.256 12.513 1.00 95.31 90 SER A O 1
ATOM 700 N N . ALA A 1 91 ? -4.751 7.493 11.745 1.00 95.25 91 ALA A N 1
ATOM 701 C CA . ALA A 1 91 ? -4.935 6.616 10.591 1.00 95.25 91 ALA A CA 1
ATOM 702 C C . ALA A 1 91 ? -5.337 5.185 10.990 1.00 95.25 91 ALA A C 1
ATOM 704 O O . ALA A 1 91 ? -6.216 4.590 10.363 1.00 95.25 91 ALA A O 1
ATOM 705 N N . LEU A 1 92 ? -4.723 4.634 12.043 1.00 95.50 92 LEU A N 1
ATOM 706 C CA . LEU A 1 92 ? -5.101 3.326 12.587 1.00 95.50 92 LEU A CA 1
ATOM 707 C C . LEU A 1 92 ? -6.508 3.343 13.198 1.00 95.50 92 LEU A C 1
ATOM 709 O O . LEU A 1 92 ? -7.264 2.397 12.994 1.00 95.50 92 LEU A O 1
ATOM 713 N N . THR A 1 93 ? -6.882 4.422 13.889 1.00 96.00 93 THR A N 1
ATOM 714 C CA . THR A 1 93 ? -8.223 4.590 14.471 1.00 96.00 93 THR A CA 1
ATOM 715 C C . THR A 1 93 ? -9.302 4.628 13.389 1.00 96.00 93 THR A C 1
ATOM 717 O O . THR A 1 93 ? -10.333 3.971 13.524 1.00 96.00 93 THR A O 1
ATOM 720 N N . GLU A 1 94 ? -9.068 5.346 12.288 1.00 96.50 94 GLU A N 1
ATOM 721 C CA . GLU A 1 94 ? -10.002 5.370 11.159 1.00 96.50 94 GLU A CA 1
ATOM 722 C C . GLU A 1 94 ? -10.135 4.000 10.486 1.00 96.50 94 GLU A C 1
ATOM 724 O O . GLU A 1 94 ? -11.245 3.595 10.145 1.00 96.50 94 GLU A O 1
ATOM 729 N N . LEU A 1 95 ? -9.037 3.250 10.347 1.00 96.69 95 LEU A N 1
ATOM 730 C CA . LEU A 1 95 ? -9.069 1.901 9.780 1.00 96.69 95 LEU A CA 1
ATOM 731 C C . LEU A 1 95 ? -9.729 0.866 10.711 1.00 96.69 95 LEU A C 1
ATOM 733 O O . LEU A 1 95 ? -10.358 -0.078 10.233 1.00 96.69 95 LEU A O 1
ATOM 737 N N . ALA A 1 96 ? -9.615 1.025 12.030 1.00 96.31 96 ALA A N 1
ATOM 738 C CA . ALA A 1 96 ? -10.190 0.087 12.994 1.00 96.31 96 ALA A CA 1
ATOM 739 C C . ALA A 1 96 ? -11.724 -0.004 12.892 1.00 96.31 96 ALA A C 1
ATOM 741 O O . ALA A 1 96 ? -12.284 -1.082 13.102 1.00 96.31 96 ALA A O 1
ATOM 742 N N . LYS A 1 97 ? -12.401 1.094 12.523 1.00 95.69 97 LYS A N 1
ATOM 743 C CA . LYS A 1 97 ? -13.868 1.165 12.395 1.00 95.69 97 LYS A CA 1
ATOM 744 C C . LYS A 1 97 ? -14.428 0.158 11.373 1.00 95.69 97 LYS A C 1
ATOM 746 O O . LYS A 1 97 ? -15.213 -0.700 11.781 1.00 95.69 97 LYS A O 1
ATOM 751 N N . PRO A 1 98 ? -14.042 0.180 10.078 1.00 97.06 98 PRO A N 1
ATOM 752 C CA . PRO A 1 98 ? -14.543 -0.793 9.103 1.00 97.06 98 PRO A CA 1
ATOM 753 C C . PRO A 1 98 ? -14.084 -2.231 9.390 1.00 97.06 98 PRO A C 1
ATOM 755 O O . PRO A 1 98 ? -14.771 -3.174 9.003 1.00 97.06 98 PRO A O 1
ATOM 758 N N . LEU A 1 99 ? -12.968 -2.417 10.108 1.00 94.81 99 LEU A N 1
ATOM 759 C CA . LEU A 1 99 ? -12.501 -3.734 10.561 1.00 94.81 99 LEU A CA 1
ATOM 760 C C . LEU A 1 99 ? -13.218 -4.245 11.823 1.00 94.81 99 LEU A C 1
ATOM 762 O O . LEU A 1 99 ? -13.014 -5.396 12.201 1.00 94.81 99 LEU A O 1
ATOM 766 N N . ARG A 1 100 ? -14.073 -3.428 12.456 1.00 94.12 100 ARG A N 1
ATOM 767 C CA . ARG A 1 100 ? -14.795 -3.751 13.701 1.00 94.12 100 ARG A CA 1
ATOM 768 C C . ARG A 1 100 ? -13.856 -4.113 14.861 1.00 94.12 100 ARG A C 1
ATOM 770 O O . ARG A 1 100 ? -14.128 -5.040 15.617 1.00 94.12 100 ARG A O 1
ATOM 777 N N . LEU A 1 101 ? -12.751 -3.377 14.981 1.00 89.94 101 LEU A N 1
ATOM 778 C CA . LEU A 1 101 ? -11.727 -3.555 16.022 1.00 89.94 101 LEU A CA 1
ATOM 779 C C . LEU A 1 101 ? -11.821 -2.510 17.150 1.00 89.94 101 LEU A C 1
ATOM 781 O O . LEU A 1 101 ? -10.873 -2.349 17.916 1.00 89.94 101 LEU A O 1
ATOM 785 N N . THR A 1 102 ? -12.935 -1.779 17.221 1.00 69.75 102 THR A N 1
ATOM 786 C CA . THR A 1 102 ? -13.193 -0.692 18.180 1.00 69.75 102 THR A CA 1
ATOM 787 C C . THR A 1 102 ? -14.197 -1.086 19.245 1.00 69.75 102 THR A C 1
ATOM 789 O O . THR A 1 102 ? -15.224 -1.684 18.848 1.00 69.75 102 THR A O 1
#

InterPro domains:
  IPR036661 Luciferase-like domain superfamily [G3DSA:3.20.20.30] (1-95)
  IPR036661 Luciferase-like domain superfamily [SSF51679] (2-97)

Radius of gyration: 14.29 Å; chains: 1; bounding box: 33×30×35 Å

Sequence (102 aa):
MVLTTDSARARTVGRQALDMYFNLANYRNNWKRLGFTDD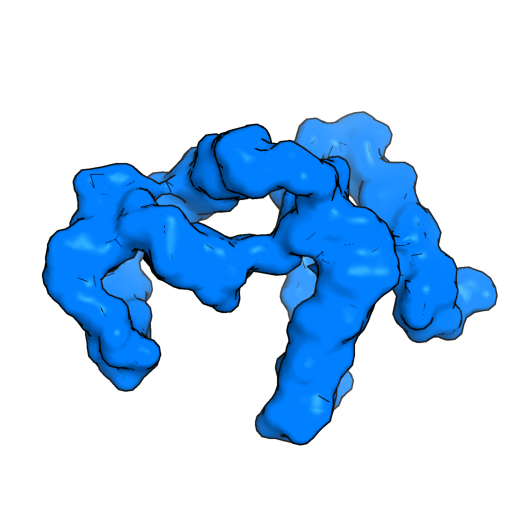EVSRPGSDRLVDAVVAYGTPDAIAARLNEHLLAGADHVPIQVLTEDDNLVSALTELAKPLRLT

Organism: Mycobacterium tuberculosis (NCBI:txid1773)